Protein AF-A0A929TW39-F1 (afdb_monomer_lite)

Sequence (55 aa):
MKKYNVYIYDSESGCNQPVLVECKSKTEARAMGNKYIRLWRLVNGSVKSIDEVCE

Radius of gyration: 10.74 Å; chains: 1; bounding b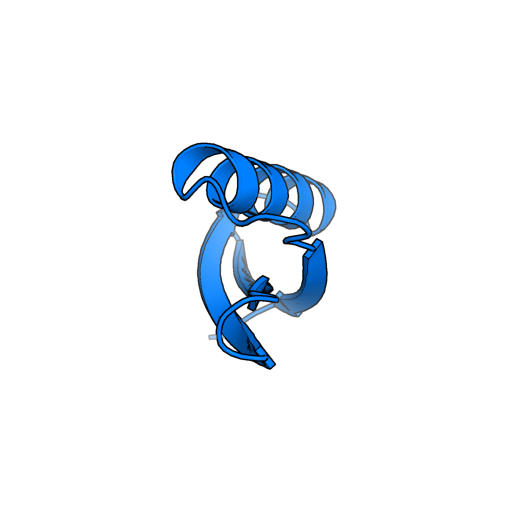ox: 27×18×28 Å

Secondary structure (DSSP, 8-state):
-EEEEEEEEETTTTEEEEEEEEESSHHHHHHHHHHHHHHTT-TT-EEEEEEEE--

pLDDT: mean 94.34, std 5.69, range [60.91, 98.0]

Foldseek 3Di:
DWWKFWFKQQPVVRGTDTDIDDDDDPVVVLVVSVVVCVVVVRDVMHTDDMGTDDD

Structure (mmCIF, N/CA/C/O backbone):
data_AF-A0A929TW39-F1
#
_entry.id   AF-A0A929TW39-F1
#
loop_
_atom_site.group_PDB
_atom_site.id
_atom_site.type_symbol
_atom_site.label_atom_id
_atom_site.label_alt_id
_atom_site.label_comp_id
_atom_site.label_asym_id
_atom_site.label_entity_id
_atom_site.label_seq_id
_atom_site.pdbx_PDB_ins_code
_atom_site.Cartn_x
_atom_site.Cartn_y
_atom_site.Cartn_z
_atom_site.occupancy
_atom_site.B_iso_or_equiv
_atom_site.auth_seq_id
_atom_site.auth_comp_id
_atom_site.auth_asym_id
_atom_site.auth_atom_id
_atom_site.pdbx_PDB_model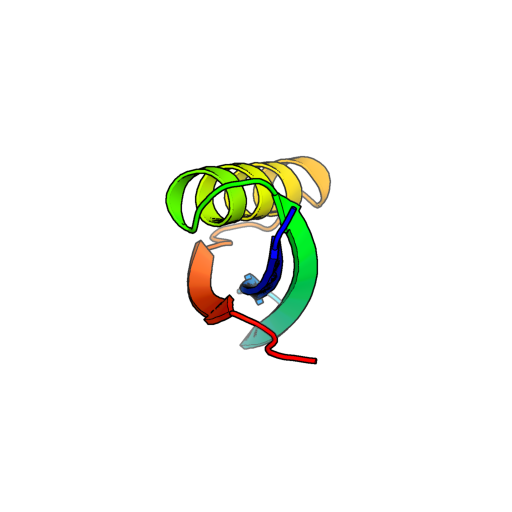_num
ATOM 1 N N . MET A 1 1 ? -7.278 -1.715 16.154 1.00 8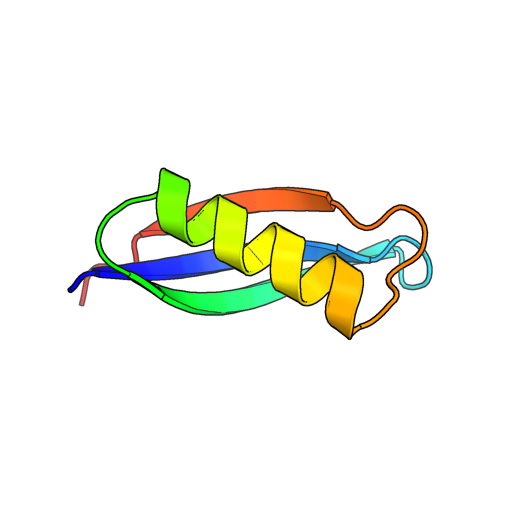4.31 1 MET A N 1
ATOM 2 C CA . MET A 1 1 ? -6.720 -1.157 14.901 1.00 84.31 1 MET A CA 1
ATOM 3 C C . MET A 1 1 ? -7.381 -1.885 13.738 1.00 84.31 1 MET A C 1
ATOM 5 O O . MET A 1 1 ? -8.127 -2.820 13.996 1.00 84.31 1 MET A O 1
ATOM 9 N N . LYS A 1 2 ? -7.194 -1.432 12.498 1.00 94.12 2 LYS A N 1
ATOM 10 C CA . LYS A 1 2 ? -7.755 -2.071 11.303 1.00 94.12 2 LYS A CA 1
ATOM 11 C C . LYS A 1 2 ? -6.626 -2.643 10.455 1.00 94.12 2 LYS A C 1
ATOM 13 O O . LYS A 1 2 ? -5.543 -2.055 10.409 1.00 94.12 2 LYS A O 1
ATOM 18 N N . LYS A 1 3 ? -6.885 -3.759 9.780 1.00 96.94 3 LYS A N 1
ATOM 19 C CA . LYS A 1 3 ? -5.946 -4.374 8.841 1.00 96.94 3 LYS A CA 1
ATOM 20 C C . LYS A 1 3 ? -6.244 -3.884 7.428 1.00 96.94 3 LYS A C 1
ATOM 22 O O . LYS A 1 3 ? -7.402 -3.803 7.027 1.00 96.94 3 LYS A O 1
ATOM 27 N N . TYR A 1 4 ? -5.201 -3.555 6.679 1.00 97.56 4 TYR A N 1
ATOM 28 C CA . TYR A 1 4 ? -5.302 -3.107 5.296 1.00 97.56 4 TYR A CA 1
ATOM 29 C C . TYR A 1 4 ? -4.313 -3.861 4.416 1.00 97.56 4 TYR A C 1
ATOM 31 O O . TYR A 1 4 ? -3.130 -3.934 4.745 1.00 97.56 4 TYR A O 1
ATOM 39 N N . ASN A 1 5 ? -4.777 -4.353 3.270 1.00 97.81 5 ASN A N 1
ATOM 40 C CA . ASN A 1 5 ? -3.908 -4.764 2.174 1.00 97.81 5 ASN A CA 1
ATOM 41 C C . ASN A 1 5 ? -3.578 -3.534 1.328 1.00 97.81 5 ASN A C 1
ATOM 43 O O . ASN A 1 5 ? -4.460 -2.933 0.714 1.00 97.81 5 ASN A O 1
ATOM 47 N N . VAL A 1 6 ? -2.304 -3.151 1.302 1.00 97.75 6 VAL A N 1
ATOM 48 C CA . VAL A 1 6 ? -1.785 -2.053 0.484 1.00 97.75 6 VAL A CA 1
ATOM 49 C C . VAL A 1 6 ? -1.079 -2.648 -0.723 1.00 97.75 6 VAL A C 1
ATOM 51 O O . VAL A 1 6 ? -0.036 -3.279 -0.579 1.00 97.75 6 VAL A O 1
ATOM 54 N N . TYR A 1 7 ? -1.629 -2.442 -1.915 1.00 97.50 7 TYR A N 1
ATOM 55 C CA . TYR A 1 7 ? -1.044 -2.960 -3.147 1.00 97.50 7 TYR A CA 1
ATOM 56 C C . TYR A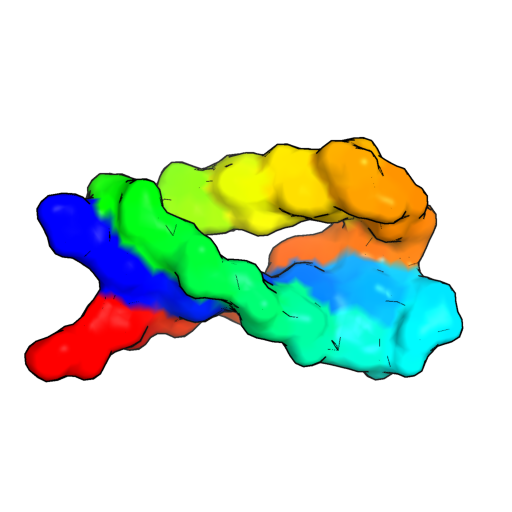 1 7 ? -0.047 -1.954 -3.709 1.00 97.50 7 TYR A C 1
ATOM 58 O O . TYR A 1 7 ? -0.419 -0.854 -4.134 1.00 97.50 7 TYR A O 1
ATOM 66 N N . ILE A 1 8 ? 1.226 -2.331 -3.697 1.00 97.31 8 ILE A N 1
ATOM 67 C CA . ILE A 1 8 ? 2.337 -1.530 -4.199 1.00 97.31 8 ILE A CA 1
ATOM 68 C C . ILE A 1 8 ? 2.718 -2.051 -5.580 1.00 97.31 8 ILE A C 1
ATOM 70 O O . ILE A 1 8 ? 3.058 -3.219 -5.733 1.00 97.31 8 ILE A O 1
ATOM 74 N N . TYR A 1 9 ? 2.664 -1.184 -6.584 1.00 96.62 9 TYR A N 1
ATOM 75 C CA . TYR A 1 9 ? 3.187 -1.480 -7.910 1.00 96.62 9 TYR A CA 1
ATOM 76 C C . TYR A 1 9 ? 4.707 -1.390 -7.896 1.00 96.62 9 TYR A C 1
ATOM 78 O O . TYR A 1 9 ? 5.248 -0.342 -7.536 1.00 96.62 9 TYR A O 1
ATOM 86 N N . ASP A 1 10 ? 5.360 -2.463 -8.320 1.00 92.69 10 ASP A N 1
ATOM 87 C CA . ASP A 1 10 ? 6.776 -2.502 -8.653 1.00 92.69 10 ASP A CA 1
ATOM 88 C C . ASP A 1 10 ? 6.922 -2.443 -10.179 1.00 92.69 10 ASP A C 1
ATOM 90 O O . ASP A 1 10 ? 6.405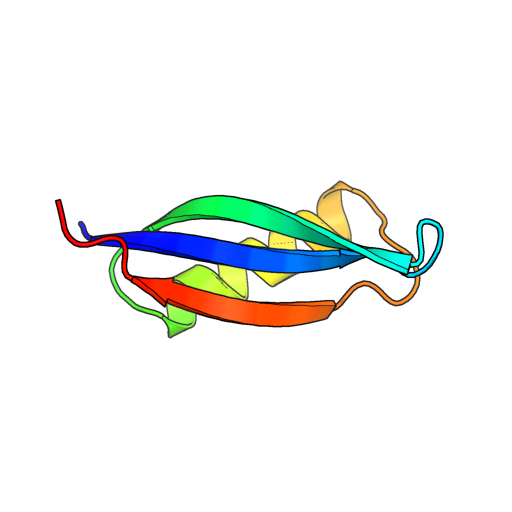 -3.292 -10.906 1.00 92.69 10 ASP A O 1
ATOM 94 N N . SER A 1 11 ? 7.603 -1.404 -10.666 1.00 90.56 11 SER A N 1
ATOM 95 C CA . SER A 1 11 ? 7.758 -1.184 -12.102 1.00 90.56 11 SER A CA 1
ATOM 96 C C . SER A 1 11 ? 8.773 -2.120 -12.752 1.00 90.56 11 SER A C 1
ATOM 98 O O . SER A 1 11 ? 8.660 -2.363 -13.951 1.00 90.56 11 SER A O 1
ATOM 100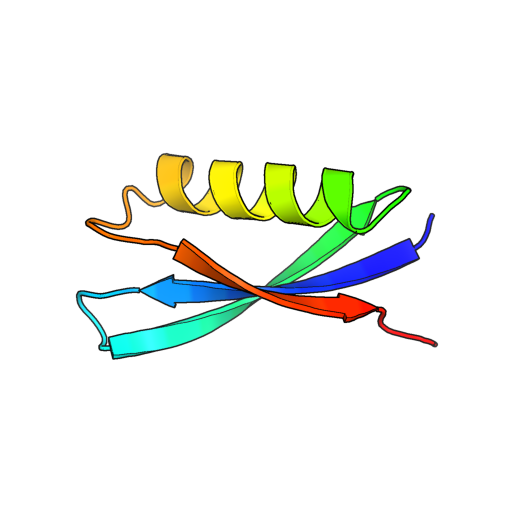 N N . GLU A 1 12 ? 9.713 -2.673 -11.981 1.00 89.00 12 GLU A N 1
ATOM 101 C CA . GLU A 1 12 ? 10.738 -3.583 -12.500 1.00 89.00 12 GLU A CA 1
ATOM 102 C C . GLU A 1 12 ? 10.143 -4.960 -12.812 1.00 89.00 12 GLU A C 1
ATOM 104 O O . GLU A 1 12 ? 10.435 -5.542 -13.855 1.00 89.00 12 GLU A O 1
ATOM 109 N N . SER A 1 13 ? 9.255 -5.455 -11.945 1.00 89.06 13 SER A N 1
ATOM 110 C CA . SER A 1 13 ? 8.518 -6.707 -12.165 1.00 89.06 13 SER A CA 1
ATOM 111 C C . SER A 1 13 ? 7.169 -6.527 -12.871 1.00 89.06 13 SER A C 1
ATOM 113 O O . SER A 1 13 ? 6.549 -7.512 -13.274 1.00 89.06 13 SER A O 1
ATOM 115 N N . GLY A 1 14 ? 6.678 -5.290 -13.004 1.00 91.12 14 GLY A N 1
ATOM 116 C CA . GLY A 1 14 ? 5.356 -4.992 -13.564 1.00 91.12 14 GLY A CA 1
ATOM 117 C C . GLY A 1 14 ? 4.192 -5.539 -12.726 1.00 91.12 14 GLY A C 1
ATOM 118 O O . GLY A 1 14 ? 3.089 -5.714 -13.245 1.00 91.12 14 GLY A O 1
ATOM 119 N N . CYS A 1 15 ? 4.424 -5.834 -11.445 1.00 91.56 15 CYS A N 1
ATOM 120 C CA . CYS A 1 15 ? 3.478 -6.529 -10.573 1.00 91.56 15 CYS A CA 1
ATOM 121 C C . CYS A 1 15 ? 2.980 -5.645 -9.425 1.00 91.56 15 CYS A C 1
ATOM 123 O O . CYS A 1 15 ? 3.664 -4.731 -8.966 1.00 91.56 15 CYS A O 1
ATOM 125 N N . ASN A 1 16 ? 1.784 -5.959 -8.917 1.00 92.56 16 ASN A N 1
ATOM 126 C CA . ASN A 1 16 ? 1.252 -5.363 -7.692 1.00 92.56 16 ASN A CA 1
ATOM 127 C C . ASN A 1 16 ? 1.499 -6.308 -6.513 1.00 92.56 16 ASN A C 1
ATOM 129 O O . ASN A 1 16 ? 0.886 -7.371 -6.432 1.00 92.56 16 ASN A O 1
ATOM 133 N N . GLN A 1 17 ? 2.367 -5.912 -5.589 1.00 91.25 17 GLN A N 1
ATOM 134 C CA . GLN A 1 17 ? 2.676 -6.671 -4.385 1.00 91.25 17 GLN A CA 1
ATOM 135 C C . GLN A 1 17 ? 1.784 -6.212 -3.222 1.00 91.25 17 GLN A C 1
ATOM 137 O O . GLN A 1 17 ? 1.793 -5.023 -2.885 1.00 91.25 17 GLN A O 1
ATOM 142 N N . PRO A 1 18 ? 1.000 -7.112 -2.602 1.00 94.81 18 PRO A N 1
ATOM 143 C CA . PRO A 1 18 ? 0.223 -6.771 -1.421 1.00 94.81 18 PRO A CA 1
ATOM 144 C C . PRO A 1 18 ? 1.123 -6.691 -0.185 1.00 94.81 18 PRO A C 1
ATOM 146 O O . PRO A 1 18 ? 1.942 -7.573 0.069 1.00 94.81 18 PRO A O 1
ATOM 149 N N . VAL A 1 19 ? 0.921 -5.654 0.623 1.00 95.81 19 VAL A N 1
ATOM 150 C CA . VAL A 1 19 ? 1.528 -5.508 1.948 1.00 95.81 19 VAL A CA 1
ATOM 151 C C . VAL A 1 19 ? 0.425 -5.371 2.979 1.00 95.81 19 VAL A C 1
ATOM 153 O O . VAL A 1 19 ? -0.356 -4.420 2.932 1.00 95.81 19 VAL A O 1
ATOM 156 N N . LEU A 1 20 ? 0.370 -6.311 3.920 1.00 96.88 20 LEU A N 1
ATOM 157 C CA . LEU A 1 20 ? -0.561 -6.240 5.036 1.00 96.88 20 LEU A CA 1
ATOM 158 C C . LEU A 1 20 ? -0.018 -5.272 6.090 1.00 96.88 20 LEU A C 1
ATOM 160 O O . LEU A 1 20 ? 1.090 -5.449 6.597 1.00 96.88 20 LEU A O 1
ATOM 164 N N . VAL A 1 21 ? -0.802 -4.252 6.428 1.00 96.44 21 VAL A N 1
ATOM 165 C CA . VAL A 1 21 ? -0.467 -3.272 7.467 1.00 96.44 21 VAL A CA 1
ATOM 166 C C . VAL A 1 21 ? -1.609 -3.143 8.463 1.00 96.44 21 VAL A C 1
ATOM 168 O O . VAL A 1 21 ? -2.781 -3.222 8.098 1.00 96.44 21 VAL A O 1
ATOM 171 N N . GLU A 1 22 ? -1.267 -2.907 9.724 1.00 96.81 22 GLU A N 1
ATOM 172 C CA . GLU A 1 22 ? -2.234 -2.633 10.782 1.00 96.81 22 GLU A CA 1
ATOM 173 C C . GLU A 1 22 ? -2.115 -1.167 11.213 1.00 96.81 22 GLU A C 1
ATOM 175 O O . GLU A 1 22 ? -1.062 -0.718 11.669 1.00 96.81 22 GLU A O 1
ATOM 180 N N . CYS A 1 23 ? -3.179 -0.390 11.010 1.00 96.06 23 CYS A N 1
ATOM 181 C CA . CYS A 1 23 ? -3.198 1.047 11.289 1.00 96.06 23 CYS A CA 1
ATOM 182 C C . CYS A 1 23 ? -4.624 1.560 11.545 1.00 96.06 23 CYS A C 1
ATOM 184 O O . CYS A 1 23 ? -5.593 0.798 11.550 1.00 96.06 23 CYS A O 1
ATOM 186 N N . LYS A 1 24 ? -4.783 2.857 11.833 1.00 95.75 24 LYS A N 1
ATOM 187 C CA . LYS A 1 24 ? -6.082 3.427 12.238 1.00 95.75 24 LYS A CA 1
ATOM 188 C C . LYS A 1 24 ? -6.963 3.832 11.059 1.00 95.75 24 LYS A C 1
ATOM 190 O O . LYS A 1 24 ? -8.175 3.946 11.220 1.00 95.75 24 LYS A O 1
ATOM 195 N N . SER A 1 25 ? -6.369 4.085 9.893 1.00 96.56 25 SER A N 1
ATOM 196 C CA . SER A 1 25 ? -7.079 4.615 8.726 1.00 96.56 25 SER A CA 1
ATOM 197 C C . SER A 1 25 ? -6.412 4.242 7.401 1.00 96.56 25 SER A C 1
ATOM 199 O O . SER A 1 25 ? -5.226 3.908 7.361 1.00 96.56 25 SER A O 1
ATOM 201 N N . LYS A 1 26 ? -7.149 4.401 6.292 1.00 96.31 26 LYS A N 1
ATOM 202 C CA . LYS A 1 26 ? -6.602 4.280 4.928 1.00 96.31 26 LYS A CA 1
ATOM 203 C C . LYS A 1 26 ? -5.494 5.301 4.634 1.00 96.31 26 LYS A C 1
ATOM 205 O O . LYS A 1 26 ? -4.580 5.004 3.869 1.00 96.31 26 LYS A O 1
ATOM 210 N N . THR A 1 27 ? -5.547 6.488 5.242 1.00 97.81 27 THR A N 1
ATOM 211 C CA . THR A 1 27 ? -4.501 7.513 5.092 1.00 97.81 27 THR A CA 1
ATOM 212 C C . THR A 1 27 ? -3.180 7.040 5.693 1.00 97.81 27 THR A C 1
ATOM 214 O O . THR A 1 27 ? -2.140 7.139 5.042 1.00 97.81 27 THR A O 1
ATOM 217 N N . GLU A 1 28 ? -3.219 6.459 6.897 1.00 97.56 28 GLU A N 1
ATOM 218 C CA . GLU A 1 28 ? -2.041 5.839 7.516 1.00 97.56 28 GLU A CA 1
ATOM 219 C C . GLU A 1 28 ? -1.545 4.640 6.696 1.00 97.56 28 GLU A C 1
ATOM 221 O O . GLU A 1 28 ? -0.344 4.529 6.453 1.00 97.56 28 GLU A O 1
ATOM 226 N N . ALA A 1 29 ? -2.451 3.803 6.176 1.00 97.69 29 ALA A N 1
ATOM 227 C CA . ALA A 1 29 ? -2.090 2.680 5.308 1.00 97.69 29 ALA A CA 1
ATOM 228 C C . ALA A 1 29 ? -1.338 3.150 4.048 1.00 97.69 29 ALA A C 1
ATOM 230 O O . ALA A 1 29 ? -0.313 2.576 3.677 1.00 97.69 29 ALA A O 1
ATOM 231 N N . ARG A 1 30 ? -1.777 4.253 3.423 1.00 98.00 30 ARG A N 1
ATOM 232 C CA . ARG A 1 30 ? -1.086 4.857 2.270 1.00 98.00 30 ARG A CA 1
ATOM 233 C C . ARG A 1 30 ? 0.300 5.375 2.645 1.00 98.00 30 ARG A C 1
ATOM 235 O O . ARG A 1 30 ? 1.248 5.184 1.884 1.00 98.00 30 ARG A O 1
ATOM 242 N N . ALA A 1 31 ? 0.429 6.024 3.802 1.00 97.94 31 ALA A N 1
ATOM 243 C CA . ALA A 1 31 ? 1.717 6.502 4.299 1.00 97.94 31 ALA A CA 1
ATOM 244 C C . ALA A 1 31 ? 2.692 5.337 4.542 1.00 97.94 31 ALA A C 1
ATOM 246 O O . ALA A 1 31 ? 3.860 5.427 4.159 1.00 97.94 31 ALA A O 1
ATOM 247 N N . MET A 1 32 ? 2.199 4.223 5.090 1.00 97.56 32 MET A N 1
ATOM 248 C CA . MET A 1 32 ? 2.967 2.988 5.259 1.00 97.56 32 MET A CA 1
ATOM 249 C C . MET A 1 32 ? 3.380 2.388 3.909 1.00 97.56 32 MET A C 1
ATOM 251 O O . MET A 1 32 ? 4.556 2.089 3.724 1.00 97.56 32 MET A O 1
ATOM 255 N N . GLY A 1 33 ? 2.476 2.307 2.927 1.00 97.38 33 GLY A N 1
ATOM 256 C CA . GLY A 1 33 ? 2.811 1.868 1.565 1.00 97.38 33 GLY A CA 1
ATOM 257 C C . GLY A 1 33 ? 3.916 2.708 0.917 1.00 97.38 33 GLY A C 1
ATOM 258 O O . GLY A 1 33 ? 4.898 2.174 0.406 1.00 97.38 33 GLY A O 1
ATOM 259 N N . ASN A 1 34 ? 3.823 4.036 1.025 1.00 97.44 34 ASN A N 1
ATOM 260 C CA . ASN A 1 34 ? 4.868 4.949 0.550 1.00 97.44 34 ASN A CA 1
ATOM 261 C C . ASN A 1 34 ? 6.203 4.758 1.289 1.00 97.44 34 ASN A C 1
ATOM 263 O O . ASN A 1 34 ? 7.269 4.918 0.692 1.00 97.44 34 ASN A O 1
ATOM 267 N N . LYS A 1 35 ? 6.166 4.412 2.581 1.00 97.38 35 LYS A N 1
ATOM 268 C CA . LYS A 1 35 ? 7.367 4.066 3.347 1.00 97.38 35 LYS A CA 1
ATOM 269 C C . LYS A 1 35 ? 8.009 2.785 2.807 1.00 97.38 35 LYS A C 1
ATOM 271 O O . LYS A 1 35 ? 9.222 2.780 2.623 1.00 97.38 35 LYS A O 1
ATOM 276 N N . TYR A 1 36 ? 7.226 1.750 2.499 1.00 95.88 36 TYR A N 1
ATOM 277 C CA . TYR A 1 36 ? 7.736 0.510 1.901 1.00 95.88 36 TYR A CA 1
ATOM 278 C C . TYR A 1 36 ? 8.374 0.739 0.530 1.00 95.88 36 TYR A C 1
ATOM 280 O O . TYR A 1 36 ? 9.495 0.290 0.325 1.00 95.88 36 TYR A O 1
ATOM 288 N N . ILE A 1 37 ? 7.747 1.532 -0.348 1.00 96.06 37 ILE A N 1
ATOM 289 C CA . ILE A 1 37 ? 8.333 1.924 -1.647 1.00 96.06 37 ILE A CA 1
ATOM 290 C C . ILE A 1 37 ? 9.744 2.504 -1.463 1.00 96.06 37 ILE A C 1
ATOM 292 O O . ILE A 1 37 ? 10.677 2.113 -2.161 1.00 96.06 37 ILE A O 1
ATOM 296 N N . ARG A 1 38 ? 9.922 3.404 -0.485 1.00 95.75 38 ARG A N 1
ATOM 297 C CA . ARG A 1 38 ? 11.230 4.011 -0.181 1.00 95.75 38 ARG A CA 1
ATOM 298 C C . ARG A 1 38 ? 12.222 3.009 0.411 1.00 95.75 38 ARG A C 1
ATOM 300 O O . ARG A 1 38 ? 13.385 3.021 0.025 1.00 95.75 38 ARG A O 1
ATOM 307 N N . LEU A 1 39 ? 11.781 2.167 1.347 1.00 95.50 39 LEU A N 1
ATOM 308 C CA . LEU A 1 39 ? 12.637 1.180 2.018 1.00 95.50 39 LEU A CA 1
ATOM 309 C C . LEU A 1 39 ? 13.149 0.111 1.051 1.00 95.50 39 LEU A C 1
ATOM 311 O O . LEU A 1 39 ? 14.322 -0.245 1.101 1.00 95.50 39 LEU A O 1
ATOM 315 N N . TRP A 1 40 ? 12.284 -0.357 0.156 1.00 93.62 40 TRP A N 1
ATOM 316 C CA . TRP A 1 40 ? 12.617 -1.337 -0.875 1.00 93.62 40 TRP A CA 1
ATOM 317 C C . TRP A 1 40 ? 13.278 -0.716 -2.103 1.00 93.62 40 TRP A C 1
ATOM 319 O O . TRP A 1 40 ? 13.689 -1.443 -2.997 1.00 93.62 40 TRP A O 1
ATOM 329 N N . ARG A 1 41 ? 13.416 0.618 -2.129 1.00 94.31 41 ARG A N 1
ATOM 330 C CA . ARG A 1 41 ? 14.008 1.377 -3.238 1.00 94.31 41 ARG A CA 1
ATOM 331 C C . ARG A 1 41 ? 13.337 1.071 -4.581 1.00 94.31 41 ARG A C 1
ATOM 333 O O . ARG A 1 41 ? 14.007 1.074 -5.607 1.00 94.31 41 ARG A O 1
ATOM 340 N N . LEU A 1 42 ? 12.019 0.850 -4.569 1.00 93.12 42 LEU A N 1
ATOM 341 C CA . LEU A 1 42 ? 11.265 0.556 -5.785 1.00 93.12 42 LEU A CA 1
ATOM 342 C C . LEU A 1 42 ? 11.267 1.783 -6.695 1.00 93.12 42 LEU A C 1
ATOM 344 O O . LEU A 1 42 ? 10.600 2.789 -6.419 1.00 93.12 42 LEU A O 1
ATOM 348 N N . VAL A 1 43 ? 12.023 1.699 -7.786 1.00 90.19 43 VAL A N 1
ATOM 349 C CA . VAL A 1 43 ? 12.069 2.744 -8.806 1.00 90.19 43 VAL A CA 1
ATOM 350 C C . VAL A 1 43 ? 10.678 2.849 -9.431 1.00 90.19 43 VAL A C 1
ATOM 352 O O . VAL A 1 43 ? 10.080 1.848 -9.821 1.00 90.19 43 VAL A O 1
ATOM 355 N N . ASN A 1 44 ? 10.122 4.064 -9.471 1.00 92.44 44 ASN A N 1
ATOM 356 C CA . ASN A 1 44 ? 8.749 4.334 -9.921 1.00 92.44 44 ASN A CA 1
ATOM 357 C C . ASN A 1 44 ? 7.656 3.532 -9.179 1.00 92.44 44 ASN A C 1
ATOM 359 O O . ASN A 1 44 ? 6.555 3.340 -9.705 1.00 92.44 44 ASN A O 1
ATOM 363 N N . GLY A 1 45 ? 7.936 3.079 -7.951 1.00 94.31 45 GLY A N 1
ATOM 364 C CA . GLY A 1 45 ? 6.959 2.379 -7.127 1.00 94.31 45 GLY A CA 1
ATOM 365 C C . GLY A 1 45 ? 5.793 3.284 -6.720 1.00 94.31 45 GLY A C 1
ATOM 366 O O . GLY A 1 45 ? 5.978 4.466 -6.419 1.00 94.31 45 GLY A O 1
ATOM 367 N N . SER A 1 46 ? 4.571 2.747 -6.701 1.00 96.94 46 SER A N 1
ATOM 368 C CA . SER A 1 46 ? 3.377 3.521 -6.323 1.00 96.94 46 SER A CA 1
ATOM 369 C C . SER A 1 46 ? 2.312 2.673 -5.638 1.00 96.94 46 SER A C 1
ATOM 371 O O . SER A 1 46 ? 2.132 1.503 -5.958 1.00 96.94 46 SER A O 1
ATOM 373 N N . VAL A 1 47 ? 1.569 3.268 -4.702 1.00 97.31 47 VAL A N 1
ATOM 374 C CA . VAL A 1 47 ? 0.398 2.617 -4.098 1.00 97.31 47 VAL A CA 1
ATOM 375 C C . VAL A 1 47 ? -0.767 2.659 -5.089 1.00 97.31 47 VAL A C 1
ATOM 377 O O . VAL A 1 47 ? -1.225 3.748 -5.448 1.00 97.31 47 VAL A O 1
ATOM 380 N N . LYS A 1 48 ? -1.260 1.488 -5.504 1.00 97.06 48 LYS A N 1
ATOM 381 C CA . LYS A 1 48 ? -2.368 1.340 -6.462 1.00 97.06 48 LYS A CA 1
ATOM 382 C C . LYS A 1 48 ? -3.728 1.289 -5.786 1.00 97.06 48 LYS A C 1
ATOM 384 O O . LYS A 1 48 ? -4.619 2.043 -6.165 1.00 97.06 48 LYS A O 1
ATOM 389 N N . SER A 1 49 ? -3.876 0.443 -4.774 1.00 97.00 49 SER A N 1
ATOM 390 C CA . SER A 1 49 ? -5.128 0.270 -4.037 1.00 97.00 49 SER A CA 1
ATOM 391 C C . SER A 1 49 ? -4.864 -0.038 -2.566 1.00 97.00 49 SER A C 1
ATOM 393 O O . SER A 1 49 ? -3.759 -0.425 -2.175 1.00 97.00 49 SER A O 1
ATOM 395 N N . ILE A 1 50 ? -5.882 0.215 -1.744 1.00 97.62 50 ILE A N 1
ATOM 396 C CA . ILE A 1 50 ? -5.875 -0.053 -0.307 1.00 97.62 50 ILE A CA 1
ATOM 397 C C . ILE A 1 50 ? -7.231 -0.638 0.061 1.00 97.62 50 ILE A C 1
ATOM 399 O O . ILE A 1 50 ? -8.243 0.078 0.061 1.00 97.62 50 ILE A O 1
ATOM 403 N N . ASP A 1 51 ? -7.210 -1.906 0.445 1.00 96.81 51 ASP A N 1
ATOM 404 C CA . ASP A 1 51 ? -8.402 -2.663 0.801 1.00 96.81 51 ASP A CA 1
ATOM 405 C C . ASP A 1 51 ? -8.397 -2.926 2.305 1.00 96.81 51 ASP A C 1
ATOM 407 O O . ASP A 1 51 ? -7.390 -3.360 2.862 1.00 96.81 51 ASP A O 1
ATOM 411 N N . GLU A 1 52 ? -9.503 -2.611 2.980 1.00 96.19 52 GLU A N 1
ATOM 412 C CA . GLU A 1 52 ? -9.680 -2.965 4.392 1.00 96.19 52 GLU A CA 1
ATOM 413 C C . GLU A 1 52 ? -9.959 -4.464 4.475 1.00 96.19 52 GLU A C 1
ATOM 415 O O . GLU A 1 52 ? -10.833 -4.971 3.773 1.00 96.19 52 GLU A O 1
ATOM 420 N N . VAL A 1 53 ? -9.201 -5.169 5.307 1.00 94.62 53 VAL A N 1
ATOM 421 C CA . VAL A 1 53 ? -9.423 -6.585 5.581 1.00 94.62 53 VAL A CA 1
ATOM 422 C C . VAL A 1 53 ? -10.421 -6.654 6.729 1.00 94.62 53 VAL A C 1
ATOM 424 O O . VAL A 1 53 ? -10.069 -6.367 7.874 1.00 94.62 53 VAL A O 1
ATOM 427 N N . CYS A 1 54 ? -11.673 -6.975 6.408 1.00 80.88 54 CYS A N 1
ATOM 428 C CA . CYS A 1 54 ? -12.659 -7.360 7.411 1.00 80.88 54 CYS A CA 1
ATOM 429 C C . CYS A 1 54 ? -12.380 -8.816 7.803 1.00 80.88 54 CYS A C 1
ATOM 431 O O . CYS A 1 54 ? -12.389 -9.683 6.929 1.00 80.88 54 CYS A O 1
ATOM 433 N N . GLU A 1 55 ? -12.081 -9.056 9.079 1.00 60.91 55 GLU A N 1
ATOM 434 C CA . GLU A 1 55 ? -12.083 -10.407 9.664 1.00 60.91 55 GLU A CA 1
ATOM 435 C C . GLU A 1 55 ? -13.514 -10.907 9.885 1.00 60.91 55 GLU A C 1
ATOM 437 O O . GLU A 1 55 ? -14.391 -10.065 10.198 1.00 60.91 55 GLU A O 1
#